Protein AF-A0A952Z0N5-F1 (afdb_monomer)

Mean predicted aligned error: 20.58 Å

Secondary structure (DSSP, 8-state):
-------HHHHHHHHHHHHHHHHHHHHH-TT---------S--TTS----S--------------SS-HHHHHHHHHHHHTT----HHHHHHHHHHHHHHHHHHHHHT-

pLDDT: mean 71.97, std 16.41, range [36.62, 93.31]

Foldseek 3Di:
DDDPPQPPVNVVVVVVVVVVVVVCVVVVPPDPPDDDDDDDDDPVPDPDPPDDPPDPPPPPPVVPPPDDVLLVVLVVVCVVVVHDDDPVVSVVVSVVVVVVVVVVVVVVD

Sequence (109 aa):
MHSADKSELELENEKILEKFNFLIEKYHQPDSVVNEVHGLIDIDNIPVLTETVRLRSRNVQPEFGELSPLRLLLDAALHDAHIDLNYADRQALVQALENRIVVQEKDTS

Radius of gyration: 27.65 Å; Cα contacts (8 Å, |Δi|>4): 13; chains: 1; bounding box: 66×47×59 Å

Solvent-accessible surface area (backbone atoms only — not comparable to full-atom values): 7223 Å² total; per-residue (Å²): 138,81,82,77,82,71,50,71,68,54,55,51,50,51,53,49,51,52,54,50,52,51,51,48,59,64,66,73,46,92,74,80,87,70,91,80,89,81,92,81,77,91,64,88,77,62,86,70,82,85,67,84,77,78,70,73,81,69,73,77,63,71,84,61,71,95,49,54,71,63,49,54,52,48,54,52,52,32,57,75,68,72,52,92,70,56,71,68,58,51,51,51,50,45,52,52,52,54,53,48,54,59,49,53,60,63,79,74,112

Structure (mmCIF, N/CA/C/O backbone):
data_AF-A0A952Z0N5-F1
#
_entry.id   AF-A0A952Z0N5-F1
#
loop_
_atom_site.group_PDB
_atom_site.id
_atom_site.type_symbol
_atom_site.label_atom_id
_atom_site.label_alt_id
_atom_site.label_comp_id
_atom_site.label_asym_id
_atom_site.label_entity_id
_atom_site.label_seq_id
_atom_site.pdbx_PDB_ins_code
_atom_site.Cartn_x
_atom_site.Cartn_y
_atom_site.Cartn_z
_atom_site.occupancy
_atom_site.B_iso_or_equiv
_atom_site.auth_seq_id
_atom_site.auth_comp_id
_atom_site.auth_asym_id
_atom_site.auth_atom_id
_atom_site.pdbx_PDB_model_num
ATOM 1 N N . MET A 1 1 ? -48.782 20.582 29.277 1.00 36.62 1 MET A N 1
ATOM 2 C CA . MET A 1 1 ? -47.881 19.448 29.566 1.00 36.62 1 MET A CA 1
ATOM 3 C C . MET A 1 1 ?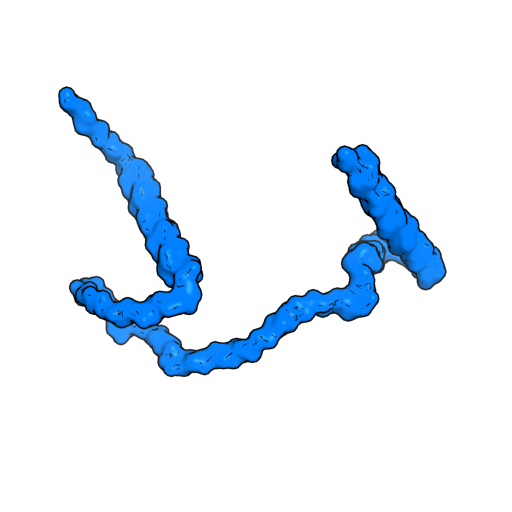 -48.010 18.480 28.402 1.00 36.62 1 MET A C 1
ATOM 5 O O . MET A 1 1 ? -49.063 17.879 28.266 1.00 36.62 1 MET A O 1
ATOM 9 N N . HIS A 1 2 ? -47.057 18.465 27.471 1.00 42.16 2 HIS A N 1
ATOM 10 C CA . HIS A 1 2 ? -47.082 17.559 26.317 1.00 42.16 2 HIS A CA 1
ATOM 11 C C . HIS A 1 2 ? -46.103 16.424 26.607 1.00 42.16 2 HIS A C 1
ATOM 13 O O . HIS A 1 2 ? -44.896 16.629 26.520 1.00 42.16 2 HIS A O 1
ATOM 19 N N . SER A 1 3 ? -46.622 15.263 27.015 1.00 53.00 3 SER A N 1
ATOM 20 C CA . SER A 1 3 ? -45.855 14.020 26.926 1.00 53.00 3 SER A CA 1
ATOM 21 C C . SER A 1 3 ? -45.685 13.718 25.446 1.00 53.00 3 SER A C 1
ATOM 23 O O . SER A 1 3 ? -46.671 13.489 24.751 1.00 53.00 3 SER A O 1
ATOM 25 N N . ALA A 1 4 ? -44.452 13.799 24.956 1.00 58.75 4 ALA A N 1
ATOM 26 C CA . ALA A 1 4 ? -44.120 13.282 23.643 1.00 58.75 4 ALA A CA 1
ATOM 27 C C . ALA A 1 4 ? -44.174 11.754 23.737 1.00 58.75 4 ALA A C 1
ATOM 29 O O . ALA A 1 4 ? -43.346 11.155 24.425 1.00 58.75 4 ALA A O 1
ATOM 30 N N . ASP A 1 5 ? -45.167 11.145 23.089 1.00 66.75 5 ASP A N 1
ATOM 31 C CA . ASP A 1 5 ? -45.105 9.732 22.727 1.00 66.75 5 ASP A CA 1
ATOM 32 C C . ASP A 1 5 ? -43.879 9.575 21.826 1.00 66.75 5 ASP A C 1
ATOM 34 O O . ASP A 1 5 ? -43.917 9.907 20.639 1.00 66.75 5 ASP A O 1
ATOM 38 N N . LYS A 1 6 ? -42.754 9.171 22.426 1.00 65.12 6 LYS A N 1
ATOM 39 C CA . LYS A 1 6 ? -41.547 8.816 21.683 1.00 65.12 6 LYS A CA 1
ATOM 40 C C . LYS A 1 6 ? -41.934 7.718 20.701 1.00 65.12 6 LYS A C 1
ATOM 42 O O . LYS A 1 6 ? -42.542 6.720 21.096 1.00 65.12 6 LYS A O 1
ATOM 47 N N . SER A 1 7 ? -41.599 7.917 19.432 1.00 78.69 7 SER A N 1
ATOM 48 C CA . SER A 1 7 ? -41.845 6.912 18.398 1.00 78.69 7 SER A CA 1
ATOM 49 C C . SER A 1 7 ? -41.167 5.598 18.798 1.00 78.69 7 SER A C 1
ATOM 51 O O . SER A 1 7 ? -40.092 5.608 19.396 1.00 78.69 7 SER A O 1
ATOM 53 N N . GLU A 1 8 ? -41.762 4.456 18.457 1.00 80.06 8 GLU A N 1
ATOM 54 C CA . GLU A 1 8 ? -41.179 3.129 18.716 1.00 80.06 8 GLU A CA 1
ATOM 55 C C . GLU A 1 8 ? -39.733 3.030 18.193 1.00 80.06 8 GLU A C 1
ATOM 57 O O . GLU A 1 8 ? -38.860 2.468 18.853 1.00 80.06 8 GLU A O 1
ATOM 62 N N . LEU A 1 9 ? -39.456 3.706 17.073 1.00 77.88 9 LEU A N 1
ATOM 63 C CA . LEU A 1 9 ? -38.121 3.841 16.489 1.00 77.88 9 LEU A CA 1
ATOM 64 C C . LEU A 1 9 ? -37.160 4.670 17.353 1.00 77.88 9 LEU A C 1
ATOM 66 O O . LEU A 1 9 ? -35.971 4.371 17.408 1.00 77.88 9 LEU A O 1
ATOM 70 N N . GLU A 1 10 ? -37.645 5.707 18.035 1.00 86.12 10 GLU A N 1
ATOM 71 C CA . GLU A 1 10 ? -36.824 6.515 18.947 1.00 86.12 10 GLU A CA 1
ATOM 72 C C . GLU A 1 10 ? -36.464 5.721 20.203 1.00 86.12 10 GLU A C 1
ATOM 74 O O . GLU A 1 10 ? -35.335 5.813 20.680 1.00 86.12 10 GLU A O 1
ATOM 79 N N . LEU A 1 11 ? -37.391 4.893 20.695 1.00 85.00 11 LEU A N 1
ATOM 80 C CA . LEU A 1 11 ? -37.168 4.020 21.848 1.00 85.00 11 LEU A CA 1
ATOM 81 C C . LEU A 1 11 ? -36.188 2.887 21.513 1.00 85.00 11 LEU A C 1
ATOM 83 O O . LEU A 1 11 ? -35.309 2.563 22.315 1.00 85.00 11 LEU A O 1
ATOM 87 N N . GLU A 1 12 ? -36.294 2.307 20.317 1.00 87.06 12 GLU A N 1
ATOM 88 C CA . GLU A 1 12 ? -35.330 1.321 19.827 1.00 87.06 12 GLU A CA 1
ATOM 89 C C . GLU A 1 12 ? -33.939 1.939 19.637 1.00 87.06 12 GLU A C 1
ATOM 91 O O . GLU A 1 12 ? -32.943 1.365 20.085 1.00 87.06 12 GLU A O 1
ATOM 96 N N . ASN A 1 13 ? -33.863 3.138 19.055 1.00 87.25 13 ASN A N 1
ATOM 97 C CA . ASN A 1 13 ? -32.600 3.841 18.855 1.00 87.25 13 ASN A CA 1
ATOM 98 C C . ASN A 1 13 ? -31.933 4.213 20.193 1.00 87.25 13 ASN A C 1
ATOM 100 O O . ASN A 1 13 ? -30.728 4.022 20.354 1.00 87.25 13 ASN A O 1
ATOM 104 N N . GLU A 1 14 ? -32.710 4.654 21.188 1.00 91.75 14 GLU A N 1
ATOM 105 C CA . GLU A 1 14 ? -32.229 4.923 22.553 1.00 91.75 14 GLU A CA 1
ATOM 106 C C . GLU A 1 14 ? -31.647 3.652 23.201 1.00 91.75 14 GLU A C 1
ATOM 108 O O . GLU A 1 14 ? -30.551 3.685 23.762 1.00 91.75 14 GLU A O 1
ATOM 113 N N . LYS A 1 15 ? -32.300 2.499 23.005 1.00 87.50 15 LYS A N 1
ATOM 114 C CA . LYS A 1 15 ? -31.793 1.181 23.433 1.00 87.50 15 LYS A CA 1
ATOM 115 C C . LYS A 1 15 ? -30.496 0.772 22.732 1.00 87.50 15 LYS A C 1
ATOM 117 O O . LYS A 1 15 ? -29.643 0.120 23.336 1.00 87.50 15 LYS A O 1
ATOM 122 N N . ILE A 1 16 ? -30.355 1.086 21.445 1.00 89.44 16 ILE A N 1
ATOM 123 C CA . ILE A 1 16 ? -29.146 0.776 20.668 1.00 89.44 16 ILE A CA 1
ATOM 124 C C . ILE A 1 16 ? -27.975 1.637 21.154 1.00 89.44 16 ILE A C 1
ATOM 126 O O . ILE A 1 16 ? -26.883 1.112 21.374 1.00 89.44 16 ILE A O 1
ATOM 130 N N . LEU A 1 17 ? -28.213 2.930 21.383 1.00 91.44 17 LEU A N 1
A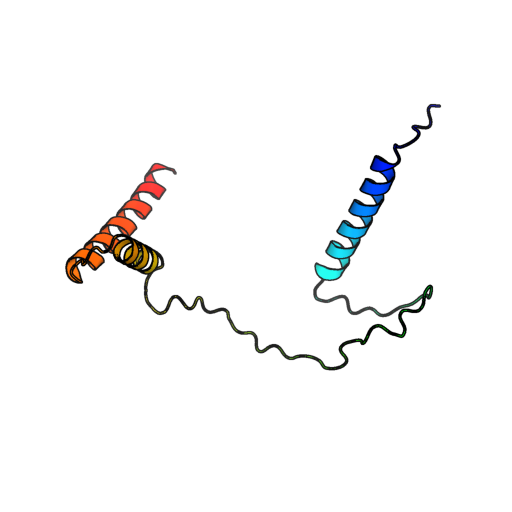TOM 131 C CA . LEU A 1 17 ? -27.229 3.867 21.930 1.00 91.44 17 LEU A CA 1
ATOM 132 C C . LEU A 1 17 ? -26.760 3.455 23.330 1.00 91.44 17 LEU A C 1
ATOM 134 O O . LEU A 1 17 ? -25.561 3.484 23.606 1.00 91.44 17 LEU A O 1
ATOM 138 N N . GLU A 1 18 ? -27.675 3.009 24.189 1.00 90.31 18 GLU A N 1
ATOM 139 C CA . GLU A 1 18 ? -27.344 2.505 25.526 1.00 90.31 18 GLU A CA 1
ATOM 140 C C . GLU A 1 18 ? -26.418 1.278 25.459 1.00 90.31 18 GLU A C 1
ATOM 142 O O . GLU A 1 18 ? -25.370 1.243 26.108 1.00 90.31 18 GLU A O 1
ATOM 147 N N . LYS A 1 19 ? -26.737 0.304 24.596 1.00 89.69 19 LYS A N 1
ATOM 148 C CA . LYS A 1 19 ? -25.887 -0.879 24.372 1.00 89.69 19 LYS A CA 1
ATOM 149 C C . LYS A 1 19 ? -24.516 -0.514 23.807 1.00 89.69 19 LYS A C 1
ATOM 151 O O . LYS A 1 19 ? -23.517 -1.124 24.186 1.00 89.69 19 LYS A O 1
ATOM 156 N N . PHE A 1 20 ? -24.468 0.452 22.894 1.00 89.81 20 PHE A N 1
ATOM 157 C CA . PHE A 1 20 ? -23.221 0.910 22.291 1.00 89.81 20 PHE A CA 1
ATOM 158 C C . PHE A 1 20 ? -22.315 1.587 23.325 1.00 89.81 20 PHE A C 1
ATOM 160 O O . PHE A 1 20 ? -21.140 1.237 23.430 1.00 89.81 20 PHE A O 1
ATOM 167 N N . ASN A 1 21 ? -22.873 2.476 24.148 1.00 85.88 21 ASN A N 1
ATOM 168 C CA . ASN A 1 21 ? -22.132 3.140 25.220 1.00 85.88 21 ASN A CA 1
ATOM 169 C C . ASN A 1 21 ? -21.622 2.143 26.267 1.00 85.88 21 ASN A C 1
ATOM 171 O O . ASN A 1 21 ? -20.462 2.231 26.663 1.00 85.88 21 ASN A O 1
ATOM 175 N N . PHE A 1 22 ? -22.433 1.148 26.639 1.00 87.31 22 PHE A N 1
ATOM 176 C CA . PHE A 1 22 ? -22.010 0.073 27.541 1.00 87.31 22 PHE A CA 1
ATOM 177 C C . PHE A 1 22 ? -20.813 -0.715 26.989 1.00 87.31 22 PHE A C 1
ATOM 179 O O . PHE A 1 22 ? -19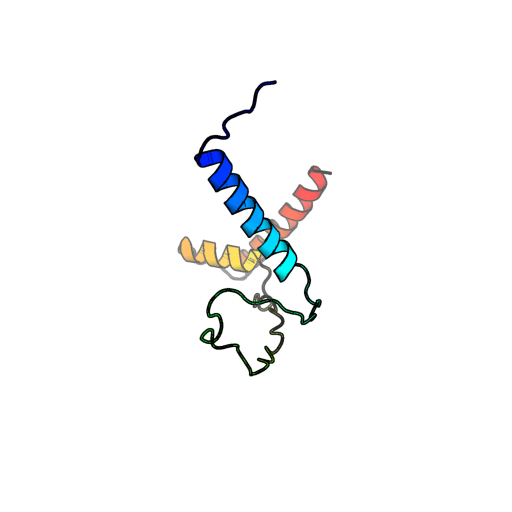.872 -1.022 27.719 1.00 87.31 22 PHE A O 1
ATOM 186 N N . LEU A 1 23 ? -20.823 -1.041 25.693 1.00 83.38 23 LEU A N 1
ATOM 187 C CA . LEU A 1 23 ? -19.707 -1.742 25.054 1.00 83.38 23 LEU A CA 1
ATOM 188 C C . LEU A 1 23 ? -18.444 -0.877 25.017 1.00 83.38 23 LEU A C 1
ATOM 190 O O . LEU A 1 23 ? -17.357 -1.389 25.282 1.00 83.38 23 LEU A O 1
ATOM 194 N N . ILE A 1 24 ? -18.573 0.422 24.738 1.00 83.31 24 ILE A N 1
ATOM 195 C CA . ILE A 1 24 ? -17.435 1.343 24.802 1.00 83.31 24 ILE A CA 1
ATOM 196 C C . ILE A 1 24 ? -16.872 1.380 26.219 1.00 83.31 24 ILE A C 1
ATOM 198 O O . ILE A 1 24 ? -15.681 1.153 26.392 1.00 83.31 24 ILE A O 1
ATOM 202 N N . GLU A 1 25 ? -17.700 1.597 27.235 1.00 81.75 25 GLU A N 1
ATOM 203 C CA . GLU A 1 25 ? -17.237 1.669 28.622 1.00 81.75 25 GLU A CA 1
ATOM 204 C C . GLU A 1 25 ? -16.545 0.368 29.062 1.00 81.75 25 GLU A C 1
ATOM 206 O O . GLU A 1 25 ? -15.450 0.403 29.626 1.00 81.75 25 GLU A O 1
ATOM 211 N N . LYS A 1 26 ? -17.126 -0.783 28.703 1.00 81.81 26 LYS A N 1
ATOM 212 C CA . LYS A 1 26 ? -16.612 -2.110 29.059 1.00 81.81 26 LYS A CA 1
ATOM 213 C C . LYS A 1 26 ? -15.255 -2.440 28.433 1.00 81.81 26 LYS A C 1
ATOM 215 O O . LYS A 1 26 ? -14.462 -3.133 29.063 1.00 81.81 26 LYS A O 1
ATOM 220 N N . TYR A 1 27 ? -14.997 -2.002 27.201 1.00 75.81 27 TYR A N 1
ATOM 221 C CA . TYR A 1 27 ? -13.787 -2.387 26.457 1.00 75.81 27 TYR A CA 1
ATOM 222 C C . TYR A 1 27 ? -12.763 -1.256 26.297 1.00 75.81 27 TYR A C 1
ATOM 224 O O . TYR A 1 27 ? -11.627 -1.516 25.905 1.00 75.81 27 TYR A O 1
ATOM 232 N N . HIS A 1 28 ? -13.127 -0.015 26.623 1.00 69.94 28 HIS A N 1
ATOM 233 C CA . HIS A 1 28 ? -12.216 1.132 26.627 1.00 69.94 28 HIS A CA 1
ATOM 234 C C . HIS A 1 28 ? -11.450 1.274 27.957 1.00 69.94 28 HIS A C 1
ATOM 236 O O . HIS A 1 28 ? -10.490 2.040 28.035 1.00 69.94 28 HIS A O 1
ATOM 242 N N . GLN A 1 29 ? -11.821 0.526 29.002 1.00 61.03 29 GLN A N 1
ATOM 243 C CA . GLN A 1 29 ? -11.008 0.381 30.210 1.00 61.03 29 GLN A CA 1
ATOM 244 C C . GLN A 1 29 ? -10.206 -0.927 30.147 1.00 61.03 29 GLN A C 1
ATOM 246 O O . GLN A 1 29 ? -10.762 -1.988 30.422 1.00 61.03 29 GLN A O 1
ATOM 251 N N . PRO A 1 30 ? -8.903 -0.888 29.810 1.00 55.59 30 PRO A N 1
ATOM 252 C CA . PRO A 1 30 ? -8.095 -2.101 29.717 1.00 55.59 30 PRO A CA 1
ATOM 253 C C . PRO A 1 30 ? -7.841 -2.800 31.068 1.00 55.59 30 PRO A C 1
ATOM 255 O O . PRO A 1 30 ? -7.373 -3.931 31.045 1.00 55.59 30 PRO A O 1
ATOM 258 N N . ASP A 1 31 ? -8.171 -2.183 32.218 1.00 52.66 31 ASP A N 1
ATOM 259 C CA . ASP A 1 31 ? -7.717 -2.654 33.542 1.00 52.66 31 ASP A CA 1
ATOM 260 C C . ASP A 1 31 ? -8.768 -2.717 34.678 1.00 52.66 31 ASP A C 1
ATOM 262 O O . ASP A 1 31 ? -8.398 -2.973 35.824 1.00 52.66 31 ASP A O 1
ATOM 266 N N . SER A 1 32 ? -10.077 -2.552 34.437 1.00 46.88 32 SER A N 1
ATOM 267 C CA . SER A 1 32 ? -11.060 -2.684 35.536 1.00 46.88 32 SER A CA 1
ATOM 268 C C . SER A 1 32 ? -11.557 -4.122 35.695 1.00 46.88 32 SER A C 1
ATOM 270 O O . SER A 1 32 ? -12.675 -4.494 35.339 1.00 46.88 32 SER A O 1
ATOM 272 N N . VAL A 1 33 ? -10.680 -4.960 36.241 1.00 56.81 33 VAL A N 1
ATOM 273 C CA . VAL A 1 33 ? -11.022 -6.268 36.807 1.00 56.81 33 VAL A CA 1
ATOM 274 C C . VAL A 1 33 ? -11.708 -6.025 38.156 1.00 56.81 33 VAL A C 1
ATOM 276 O O . VAL A 1 33 ? -11.064 -6.070 39.199 1.00 56.81 33 VAL A O 1
ATOM 279 N N . VAL A 1 34 ? -13.010 -5.727 38.164 1.00 44.03 34 VAL A N 1
ATOM 280 C CA . VAL A 1 34 ? -13.790 -5.688 39.414 1.00 44.03 34 VAL A CA 1
ATOM 281 C C . VAL A 1 34 ? -15.100 -6.447 39.240 1.00 44.03 34 VAL A C 1
ATOM 283 O O . VAL A 1 34 ? -16.124 -5.948 38.788 1.00 44.03 34 VAL A O 1
ATOM 286 N N . ASN A 1 35 ? -14.975 -7.727 39.570 1.00 57.41 35 ASN A N 1
ATOM 287 C CA . ASN A 1 35 ? -15.920 -8.542 40.318 1.00 57.41 35 ASN A CA 1
ATOM 288 C C . ASN A 1 35 ? -16.967 -7.705 41.092 1.00 57.41 35 ASN A C 1
ATOM 290 O O . ASN A 1 35 ? -16.562 -6.926 41.945 1.00 57.41 35 ASN A O 1
ATOM 294 N N . GLU A 1 36 ? -18.265 -7.872 40.798 1.00 48.16 36 GLU A N 1
ATOM 295 C CA . GLU A 1 36 ? -19.391 -8.037 41.752 1.00 48.16 36 GLU A CA 1
ATOM 296 C C . GLU A 1 36 ? -20.762 -7.756 41.078 1.00 48.16 36 GLU A C 1
ATOM 298 O O . GLU A 1 36 ? -21.087 -6.634 40.711 1.00 48.16 36 GLU A O 1
ATOM 303 N N . VAL A 1 37 ? -21.464 -8.825 40.671 1.00 56.88 37 VAL A N 1
ATOM 304 C CA . VAL A 1 37 ? -22.703 -9.419 41.245 1.00 56.88 37 VAL A CA 1
ATOM 305 C C . VAL A 1 37 ? -24.001 -8.710 40.824 1.00 56.88 37 VAL A C 1
ATOM 307 O O . VAL A 1 37 ? -24.191 -7.540 41.120 1.00 56.88 37 VAL A O 1
ATOM 310 N N . HIS A 1 38 ? -24.933 -9.452 40.213 1.00 41.19 38 HIS A N 1
ATOM 311 C CA . HIS A 1 38 ? -26.317 -9.693 40.681 1.00 41.19 38 HIS A CA 1
ATOM 312 C C . HIS A 1 38 ? -27.142 -10.306 39.545 1.00 41.19 38 HIS A C 1
ATOM 314 O O . HIS A 1 38 ? -27.245 -9.766 38.447 1.00 41.19 38 HIS A O 1
ATOM 320 N N . GLY A 1 39 ? -27.658 -11.503 39.819 1.00 46.69 39 GLY A N 1
ATOM 321 C CA . GLY A 1 39 ? -28.258 -12.380 38.832 1.00 46.69 39 GLY A CA 1
ATOM 322 C C . GLY A 1 39 ? -29.510 -11.813 38.180 1.00 46.69 39 GLY A C 1
ATOM 323 O O . GLY A 1 39 ? -30.386 -11.270 38.845 1.00 46.69 39 GLY A O 1
ATOM 324 N N . LEU A 1 40 ? -29.609 -12.060 36.879 1.00 47.84 40 LEU A N 1
ATOM 325 C CA . LEU A 1 40 ? -30.823 -12.538 36.236 1.00 47.84 40 LEU A CA 1
ATOM 326 C C . LEU A 1 40 ? -30.445 -13.084 34.856 1.00 47.84 40 LEU A C 1
ATOM 328 O O . LEU A 1 40 ? -29.879 -12.369 34.037 1.00 47.84 40 LEU A O 1
ATOM 332 N N . ILE A 1 41 ? -30.851 -14.339 34.633 1.00 45.53 41 ILE A N 1
ATOM 333 C CA . ILE A 1 41 ? -30.875 -15.085 33.365 1.00 45.53 41 ILE A CA 1
ATOM 334 C C . ILE A 1 41 ? -29.586 -15.858 33.055 1.00 45.53 41 ILE A C 1
ATOM 336 O O . ILE A 1 41 ? -28.738 -15.366 32.331 1.00 45.53 41 ILE A O 1
ATOM 340 N N . ASP A 1 42 ? -29.495 -17.087 33.580 1.00 51.19 42 ASP A N 1
ATOM 341 C CA . ASP A 1 42 ? -28.880 -18.265 32.932 1.00 51.19 42 ASP A CA 1
ATOM 342 C C . ASP A 1 42 ? -27.665 -17.978 32.020 1.00 51.19 42 ASP A C 1
ATOM 344 O O . ASP A 1 42 ? -27.646 -18.272 30.826 1.00 51.19 42 ASP A O 1
ATOM 348 N N . ILE A 1 43 ? -26.648 -17.339 32.604 1.00 54.00 43 ILE A N 1
ATOM 349 C CA . ILE A 1 43 ? -25.341 -17.054 31.986 1.00 54.00 43 ILE A CA 1
ATOM 350 C C . ILE A 1 43 ? -24.384 -18.245 32.215 1.00 54.00 43 ILE A C 1
ATOM 352 O O . ILE A 1 43 ? -23.281 -18.278 31.672 1.00 54.00 43 ILE A O 1
ATOM 356 N N . ASP A 1 44 ? -24.820 -19.260 32.972 1.00 53.12 44 ASP A N 1
ATOM 357 C CA . ASP A 1 44 ? -24.019 -20.402 33.442 1.00 53.12 44 ASP A CA 1
ATOM 358 C C . ASP A 1 44 ? -23.541 -21.344 32.324 1.00 53.12 44 ASP A C 1
ATOM 360 O O . ASP A 1 44 ? -22.775 -22.272 32.579 1.00 53.12 44 ASP A O 1
ATOM 364 N N . ASN A 1 45 ? -23.934 -21.090 31.074 1.00 56.50 45 ASN A N 1
ATOM 365 C CA . ASN A 1 45 ? -23.507 -21.861 29.909 1.00 56.50 45 ASN A CA 1
ATOM 366 C C . ASN A 1 45 ? -22.655 -21.072 28.907 1.00 56.50 45 ASN A C 1
ATOM 368 O O . ASN A 1 45 ? -22.403 -21.566 27.807 1.00 56.50 45 ASN A O 1
ATOM 372 N N . ILE A 1 46 ? -22.192 -19.865 29.249 1.00 57.78 46 ILE A N 1
ATOM 373 C CA . ILE A 1 46 ? -21.153 -19.210 28.448 1.00 57.78 46 ILE A CA 1
ATOM 374 C C . ILE A 1 46 ? -19.812 -19.829 28.857 1.00 57.78 46 ILE A C 1
ATOM 376 O O . ILE A 1 46 ? -19.363 -19.580 29.978 1.00 57.78 46 ILE A O 1
ATOM 380 N N . PRO A 1 47 ? -19.144 -20.625 27.997 1.00 58.41 47 PRO A N 1
ATOM 381 C CA . PRO A 1 47 ? -17.805 -21.104 28.295 1.00 58.41 47 PRO A CA 1
ATOM 382 C C . PRO A 1 47 ? -16.885 -19.893 28.442 1.00 58.41 47 PRO A C 1
ATOM 384 O O . PRO A 1 47 ? -16.547 -19.212 27.472 1.00 58.41 47 PRO A O 1
ATOM 387 N N . VAL A 1 48 ? -16.519 -19.594 29.683 1.00 64.25 48 VAL A N 1
ATOM 388 C CA . VAL A 1 48 ? -15.563 -18.540 29.995 1.00 64.25 48 VAL A CA 1
ATOM 389 C C . VAL A 1 48 ? -14.181 -19.091 29.676 1.00 64.25 48 VAL A C 1
ATOM 391 O O . VAL A 1 48 ? -13.845 -20.205 30.076 1.00 64.25 48 VAL A O 1
ATOM 394 N N . LEU A 1 49 ? -13.380 -18.332 28.930 1.00 60.38 49 LEU A N 1
ATOM 395 C CA . LEU A 1 49 ? -12.014 -18.719 28.598 1.00 60.38 49 LEU A CA 1
ATOM 396 C C . LEU A 1 49 ? -11.178 -18.715 29.893 1.00 60.38 49 LEU A C 1
ATOM 398 O O . LEU A 1 49 ? -10.729 -17.667 30.348 1.00 60.38 49 LEU A O 1
ATOM 402 N N . THR A 1 50 ? -11.027 -19.878 30.531 1.00 66.38 50 THR A N 1
ATOM 403 C CA . THR A 1 50 ? -10.303 -20.043 31.807 1.00 66.38 50 THR A CA 1
ATOM 404 C C . THR A 1 50 ? -8.787 -20.030 31.639 1.00 66.38 50 THR A C 1
ATOM 406 O O . THR A 1 50 ? -8.055 -19.866 32.614 1.00 66.38 50 THR A O 1
ATOM 409 N N . GLU A 1 51 ? -8.299 -20.168 30.408 1.00 71.19 51 GLU A N 1
ATOM 410 C CA . GLU A 1 51 ? -6.879 -20.106 30.096 1.00 71.19 51 GLU A CA 1
ATOM 411 C C . GLU A 1 51 ? -6.478 -18.694 29.676 1.00 71.19 51 GLU A C 1
ATOM 413 O O . GLU A 1 51 ? -6.992 -18.118 28.715 1.00 71.19 51 GLU A O 1
ATOM 418 N N . THR A 1 52 ? -5.507 -18.130 30.391 1.00 65.25 52 THR A N 1
ATOM 419 C CA . THR A 1 52 ? -4.893 -16.860 30.016 1.00 65.25 52 THR A CA 1
ATOM 420 C C . THR A 1 52 ? -4.047 -17.086 28.765 1.00 65.25 52 THR A C 1
ATOM 422 O O . THR A 1 52 ? -2.908 -17.556 28.835 1.00 65.25 52 THR A O 1
ATOM 425 N N . VAL A 1 53 ? -4.595 -16.757 27.596 1.00 61.62 53 VAL A N 1
ATOM 426 C CA . VAL A 1 53 ? -3.838 -16.780 26.344 1.00 61.62 53 VAL A CA 1
ATOM 427 C C . VAL A 1 53 ? -2.816 -15.649 26.397 1.00 61.62 53 VAL A C 1
ATOM 429 O O . VAL A 1 53 ? -3.120 -14.484 26.144 1.00 61.62 53 VAL A O 1
ATOM 432 N N . ARG A 1 54 ? -1.567 -15.990 26.729 1.00 57.59 54 ARG A N 1
ATOM 433 C CA . ARG A 1 54 ? -0.420 -15.109 26.498 1.00 57.59 54 ARG A CA 1
ATOM 434 C C . ARG A 1 54 ? -0.197 -15.014 24.997 1.00 57.59 54 ARG A C 1
ATOM 436 O O . ARG A 1 54 ? 0.610 -15.748 24.425 1.00 57.59 54 ARG A O 1
ATOM 443 N N . LEU A 1 55 ? -0.916 -14.094 24.363 1.00 58.94 55 LEU A N 1
ATOM 444 C CA . LEU A 1 55 ? -0.555 -13.623 23.040 1.00 58.94 55 LEU A CA 1
ATOM 445 C C . LEU A 1 55 ? 0.864 -13.080 23.172 1.00 58.94 55 LEU A C 1
ATOM 447 O O . LEU A 1 55 ? 1.107 -12.104 23.884 1.00 58.94 55 LEU A O 1
ATOM 451 N N . ARG A 1 56 ? 1.834 -13.746 22.534 1.00 60.62 56 ARG A N 1
ATOM 452 C CA . ARG A 1 56 ? 3.114 -13.089 22.282 1.00 60.62 56 ARG A CA 1
ATOM 453 C C . ARG A 1 56 ? 2.731 -11.811 21.569 1.00 60.62 56 ARG A C 1
ATOM 455 O O . ARG A 1 56 ? 2.060 -11.901 20.543 1.00 60.62 56 ARG A O 1
ATOM 462 N N . SER A 1 57 ? 3.088 -10.667 22.149 1.00 58.25 57 SER A N 1
ATOM 463 C CA . SER A 1 57 ? 2.966 -9.388 21.473 1.00 58.25 57 SER A CA 1
ATOM 464 C C . SER A 1 57 ? 3.776 -9.540 20.197 1.00 58.25 57 SER A C 1
ATOM 466 O O . SER A 1 57 ? 5.004 -9.435 20.193 1.00 58.25 57 SER A O 1
ATOM 468 N N . ARG A 1 58 ? 3.104 -9.949 19.119 1.00 51.66 58 ARG A N 1
ATOM 469 C CA . ARG A 1 58 ? 3.642 -9.832 17.788 1.00 51.66 58 ARG A CA 1
ATOM 470 C C . ARG A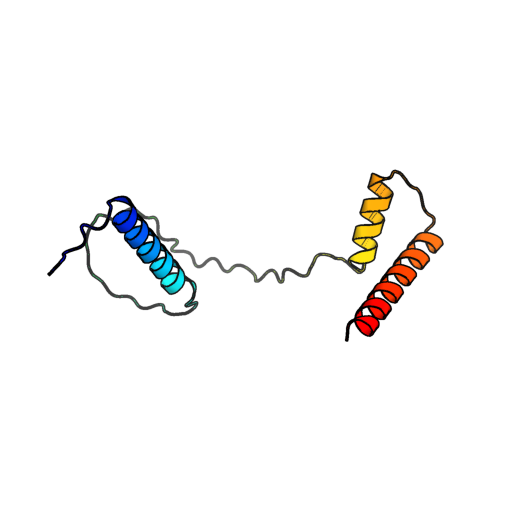 1 58 ? 3.588 -8.335 17.638 1.00 51.66 58 ARG A C 1
ATOM 472 O O . ARG A 1 58 ? 2.538 -7.786 17.326 1.00 51.66 58 ARG A O 1
ATOM 479 N N . ASN A 1 59 ? 4.703 -7.683 17.973 1.00 57.69 59 ASN A N 1
ATOM 480 C CA . ASN A 1 59 ? 5.041 -6.434 17.334 1.00 57.69 59 ASN A CA 1
ATOM 481 C C . ASN A 1 59 ? 4.686 -6.696 15.883 1.00 57.69 59 ASN A C 1
ATOM 483 O O . ASN A 1 59 ? 5.316 -7.542 15.239 1.00 57.69 59 ASN A O 1
ATOM 487 N N . VAL A 1 60 ? 3.600 -6.085 15.422 1.00 54.09 60 VAL A N 1
ATOM 488 C CA . VAL A 1 60 ? 3.295 -6.004 14.009 1.00 54.09 60 VAL A CA 1
ATOM 489 C C . VAL A 1 60 ? 4.373 -5.053 13.516 1.00 54.09 60 VAL A C 1
ATOM 491 O O . VAL A 1 60 ? 4.138 -3.869 13.314 1.00 54.09 60 VAL A O 1
ATOM 494 N N . GLN A 1 61 ? 5.618 -5.548 13.477 1.00 53.38 61 GLN A N 1
ATOM 495 C CA . GLN A 1 61 ? 6.632 -4.980 12.631 1.00 53.38 61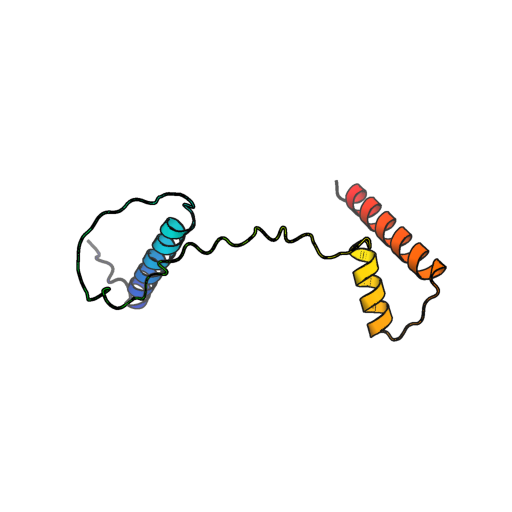 GLN A CA 1
ATOM 496 C C . GLN A 1 61 ? 5.925 -4.928 11.292 1.00 53.38 61 GLN A C 1
ATOM 498 O O . GLN A 1 61 ? 5.424 -5.969 10.847 1.00 53.38 61 GLN A O 1
ATOM 503 N N . PRO A 1 62 ? 5.767 -3.734 10.712 1.00 53.69 62 PRO A N 1
ATOM 504 C CA . PRO A 1 62 ? 5.311 -3.665 9.351 1.00 53.69 62 PRO A CA 1
ATOM 505 C C . PRO A 1 62 ? 6.257 -4.586 8.585 1.00 53.69 62 PRO A C 1
ATOM 507 O O . PRO A 1 62 ? 7.457 -4.324 8.544 1.00 53.69 62 PRO A O 1
ATOM 510 N N . GLU A 1 63 ? 5.758 -5.691 8.033 1.00 54.91 63 GLU A N 1
ATOM 511 C CA . GLU A 1 63 ? 6.547 -6.592 7.182 1.00 54.91 63 GLU A CA 1
ATOM 512 C C . GLU A 1 63 ? 6.878 -5.907 5.837 1.00 54.91 63 GLU A C 1
ATOM 514 O O . GLU A 1 63 ? 7.069 -6.553 4.814 1.00 54.91 63 GLU A O 1
ATOM 519 N N . PHE A 1 64 ? 6.979 -4.573 5.825 1.00 55.00 64 PHE A N 1
ATOM 520 C CA . PHE A 1 64 ? 7.691 -3.812 4.816 1.00 55.00 64 PHE A CA 1
ATOM 521 C C . PHE A 1 64 ? 9.182 -4.047 5.065 1.00 55.00 64 PHE A C 1
ATOM 523 O O . PHE A 1 64 ? 9.886 -3.220 5.643 1.00 55.00 64 PHE A O 1
ATOM 530 N N . GLY A 1 65 ? 9.643 -5.249 4.721 1.00 50.50 65 GLY A N 1
ATOM 531 C CA . GLY A 1 65 ? 11.050 -5.605 4.791 1.00 50.50 65 GLY A CA 1
ATOM 532 C C . GLY A 1 65 ? 11.844 -4.628 3.939 1.00 50.50 65 GLY A C 1
ATOM 533 O O . GLY A 1 65 ? 11.650 -4.625 2.736 1.00 50.50 65 GLY A O 1
ATOM 534 N N . GLU A 1 66 ? 12.673 -3.795 4.574 1.00 61.59 66 GLU A N 1
ATOM 535 C CA . GLU A 1 66 ? 13.705 -2.889 4.022 1.00 61.59 66 GLU A CA 1
ATOM 536 C C . GLU A 1 66 ? 13.314 -1.904 2.896 1.00 61.59 66 GLU A C 1
ATOM 538 O O . GLU A 1 66 ? 14.034 -0.936 2.653 1.00 61.59 66 GLU A O 1
ATOM 543 N N . LEU A 1 67 ? 12.189 -2.096 2.212 1.00 62.25 67 LEU A N 1
ATOM 544 C CA . LEU A 1 67 ? 11.747 -1.322 1.065 1.00 62.25 67 LEU A CA 1
ATOM 545 C C . LEU A 1 67 ? 10.787 -0.234 1.537 1.00 62.25 67 LEU A C 1
ATOM 547 O O . LEU A 1 67 ? 9.831 -0.501 2.269 1.00 62.25 67 LEU A O 1
ATOM 551 N N . SER A 1 68 ? 11.027 1.003 1.093 1.00 77.50 68 SER A N 1
ATOM 552 C CA . SER A 1 68 ? 10.112 2.105 1.374 1.00 77.50 68 SER A CA 1
ATOM 553 C C . SER A 1 68 ? 8.711 1.771 0.831 1.00 77.50 68 SER A C 1
ATOM 555 O O . SER A 1 68 ? 8.598 1.145 -0.229 1.00 77.50 68 SER A O 1
ATOM 557 N N . PRO A 1 69 ? 7.622 2.183 1.508 1.00 82.31 69 PRO A N 1
ATOM 558 C CA . PRO A 1 69 ? 6.256 1.923 1.041 1.00 82.31 69 PRO A CA 1
ATOM 559 C C . PRO A 1 69 ? 6.010 2.378 -0.406 1.00 82.31 69 PRO A C 1
ATOM 561 O O . PRO A 1 69 ? 5.272 1.734 -1.148 1.00 82.31 69 PRO A O 1
ATOM 564 N N . LEU A 1 70 ? 6.683 3.454 -0.831 1.00 86.31 70 LEU A N 1
ATOM 565 C CA . LEU A 1 70 ? 6.648 3.962 -2.204 1.00 86.31 70 LEU A CA 1
ATOM 566 C C . LEU A 1 70 ? 7.250 2.986 -3.212 1.00 86.31 70 LEU A C 1
ATOM 568 O O . LEU A 1 70 ? 6.708 2.829 -4.303 1.00 86.31 70 LEU A O 1
ATOM 572 N N . ARG A 1 71 ? 8.340 2.307 -2.850 1.00 86.06 71 ARG A N 1
ATOM 573 C CA . ARG A 1 71 ? 8.942 1.276 -3.693 1.00 86.06 71 ARG 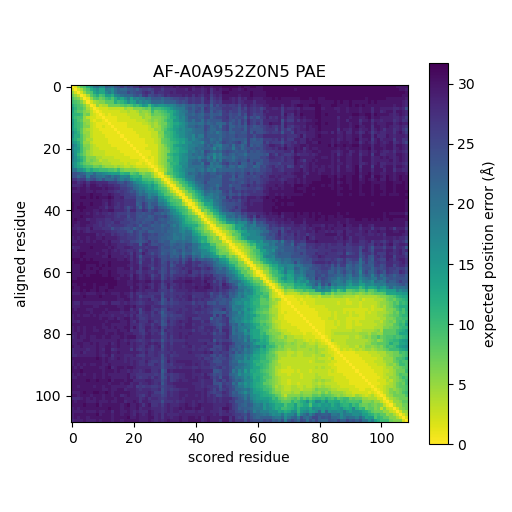A CA 1
ATOM 574 C C . ARG A 1 71 ? 8.014 0.077 -3.845 1.00 86.06 71 ARG A C 1
ATOM 576 O O . ARG A 1 71 ? 7.827 -0.388 -4.961 1.00 86.06 71 ARG A O 1
ATOM 583 N N . LEU A 1 72 ? 7.373 -0.350 -2.756 1.00 87.06 72 LEU A N 1
ATOM 584 C CA . LEU A 1 72 ? 6.392 -1.439 -2.789 1.00 87.06 72 LEU A CA 1
ATOM 585 C C . LEU A 1 72 ? 5.203 -1.107 -3.704 1.00 87.06 72 LEU A C 1
ATOM 587 O O . LEU A 1 72 ? 4.804 -1.923 -4.532 1.00 87.06 72 LEU A O 1
ATOM 591 N N . LEU A 1 73 ? 4.659 0.105 -3.565 1.00 89.12 73 LEU 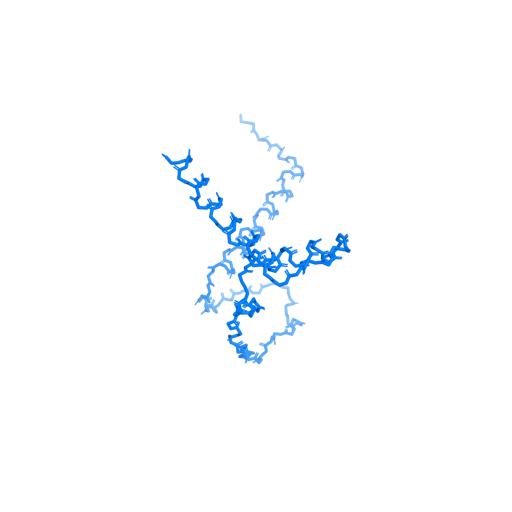A N 1
ATOM 592 C CA . LEU A 1 73 ? 3.546 0.583 -4.382 1.00 89.12 73 LEU A CA 1
ATOM 593 C C . LEU A 1 73 ? 3.938 0.684 -5.861 1.00 89.12 73 LEU A C 1
ATOM 595 O O . LEU A 1 73 ? 3.177 0.260 -6.729 1.00 89.12 73 LEU A O 1
ATOM 599 N N . LEU A 1 74 ? 5.126 1.223 -6.145 1.00 89.50 74 LEU A N 1
ATOM 600 C CA . LEU A 1 74 ? 5.636 1.330 -7.505 1.00 89.50 74 LEU A CA 1
ATOM 601 C C . LEU A 1 74 ? 5.840 -0.052 -8.132 1.00 89.50 74 LEU A C 1
ATOM 603 O O . LEU A 1 74 ? 5.420 -0.264 -9.264 1.00 89.50 74 LEU A O 1
ATOM 607 N N . ASP A 1 75 ? 6.449 -0.992 -7.411 1.00 87.94 75 ASP A N 1
ATOM 608 C CA . ASP A 1 75 ? 6.683 -2.343 -7.921 1.00 87.94 75 ASP A CA 1
ATOM 609 C C . ASP A 1 75 ? 5.362 -3.082 -8.193 1.00 87.94 75 ASP A C 1
ATOM 611 O O . ASP A 1 75 ? 5.242 -3.746 -9.224 1.00 87.94 75 ASP A O 1
ATOM 615 N N . ALA A 1 76 ? 4.346 -2.907 -7.340 1.00 88.81 76 ALA A N 1
ATOM 616 C CA . ALA A 1 76 ? 3.004 -3.438 -7.582 1.00 88.81 76 ALA A CA 1
ATOM 617 C C . ALA A 1 76 ? 2.348 -2.819 -8.830 1.00 88.81 76 ALA A C 1
ATOM 619 O O . ALA A 1 76 ? 1.790 -3.544 -9.651 1.00 88.81 76 ALA A O 1
ATOM 620 N N . ALA A 1 77 ? 2.454 -1.499 -9.009 1.00 90.88 77 ALA A N 1
ATOM 621 C CA . ALA A 1 77 ? 1.900 -0.805 -10.172 1.00 90.88 77 ALA A CA 1
ATOM 622 C C . ALA A 1 77 ? 2.615 -1.182 -11.481 1.00 90.88 77 ALA A C 1
ATOM 624 O O . ALA A 1 77 ? 1.968 -1.369 -12.509 1.00 90.88 77 ALA A O 1
ATOM 625 N N . LEU A 1 78 ? 3.944 -1.327 -11.453 1.00 90.56 78 LEU A N 1
ATOM 626 C CA . LEU A 1 78 ? 4.727 -1.781 -12.607 1.00 90.56 78 LEU A CA 1
ATOM 627 C C . LEU A 1 78 ? 4.377 -3.220 -12.988 1.00 90.56 78 LEU A C 1
ATOM 629 O O . LEU A 1 78 ? 4.261 -3.528 -14.174 1.00 90.56 78 LEU A O 1
ATOM 633 N N . HIS A 1 79 ? 4.178 -4.080 -11.989 1.00 91.56 79 HIS A N 1
ATOM 634 C CA . HIS A 1 79 ? 3.733 -5.449 -12.204 1.00 91.56 79 HIS A CA 1
ATOM 635 C C . HIS A 1 79 ? 2.328 -5.499 -12.827 1.00 91.56 79 HIS A C 1
ATOM 637 O O . HIS A 1 79 ? 2.133 -6.213 -13.808 1.00 91.56 79 HIS A O 1
ATOM 643 N N . ASP A 1 80 ? 1.372 -4.728 -12.300 1.00 93.31 80 ASP A N 1
ATOM 644 C CA . ASP A 1 80 ? -0.004 -4.649 -12.819 1.00 93.31 80 ASP A CA 1
ATOM 645 C C . ASP A 1 80 ? -0.058 -4.101 -14.256 1.00 93.31 80 ASP A C 1
ATOM 647 O O . ASP A 1 80 ? -0.790 -4.605 -15.105 1.00 93.31 80 ASP A O 1
ATOM 651 N N . ALA A 1 81 ? 0.794 -3.123 -14.569 1.00 91.88 81 ALA A N 1
ATOM 652 C CA . AL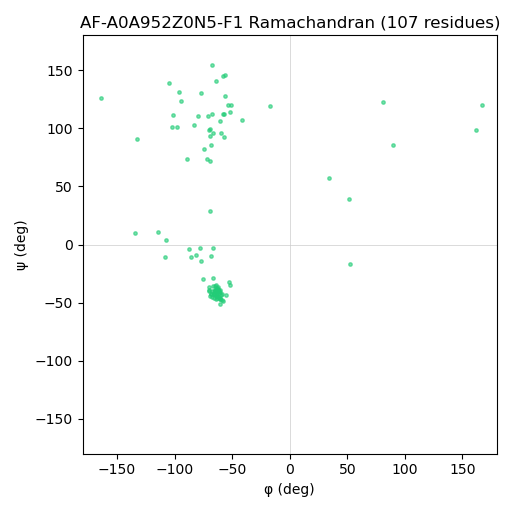A A 1 81 ? 0.913 -2.559 -15.910 1.00 91.88 81 ALA A CA 1
ATOM 653 C C . ALA A 1 81 ? 1.724 -3.433 -16.890 1.00 91.88 81 ALA A C 1
ATOM 655 O O . ALA A 1 81 ? 1.857 -3.062 -18.058 1.00 91.88 81 ALA A O 1
ATOM 656 N N . HIS A 1 82 ? 2.286 -4.560 -16.437 1.00 89.62 82 HIS A N 1
ATOM 657 C CA . HIS A 1 82 ? 3.219 -5.396 -17.202 1.00 89.62 82 HIS A CA 1
ATOM 658 C C . HIS A 1 82 ? 4.403 -4.611 -17.798 1.00 89.62 82 HIS A C 1
ATOM 660 O O . HIS A 1 82 ? 4.836 -4.859 -18.926 1.00 89.62 82 HIS A O 1
ATOM 666 N N . ILE A 1 83 ? 4.932 -3.647 -17.038 1.00 89.88 83 ILE A N 1
ATOM 667 C CA . ILE A 1 83 ? 6.069 -2.820 -17.448 1.00 89.88 83 ILE A CA 1
ATOM 668 C C . ILE A 1 83 ? 7.340 -3.334 -16.773 1.00 89.88 83 ILE A C 1
ATOM 670 O O . ILE A 1 83 ? 7.554 -3.155 -15.571 1.00 89.88 83 ILE A O 1
ATOM 674 N N . ASP A 1 84 ? 8.235 -3.900 -17.580 1.00 89.00 84 ASP A N 1
ATOM 675 C CA . ASP A 1 84 ? 9.570 -4.278 -17.133 1.00 89.00 84 ASP A CA 1
ATOM 676 C C . ASP A 1 84 ? 10.514 -3.080 -17.177 1.00 89.00 84 ASP A C 1
ATOM 678 O O . ASP A 1 84 ? 11.001 -2.652 -18.222 1.00 89.00 84 ASP A O 1
ATOM 682 N N . LEU A 1 85 ? 10.767 -2.530 -15.994 1.00 86.44 85 LEU A N 1
ATOM 683 C CA . LEU A 1 85 ? 11.650 -1.389 -15.794 1.00 86.44 85 LEU A CA 1
ATOM 684 C C . LEU A 1 85 ? 12.990 -1.845 -15.191 1.00 86.44 85 LEU A C 1
ATOM 686 O O . LEU A 1 85 ? 13.001 -2.694 -14.291 1.00 86.44 85 LEU A O 1
ATOM 690 N N . ASN A 1 86 ? 14.112 -1.281 -15.650 1.00 91.50 86 ASN A N 1
ATOM 691 C CA . ASN A 1 86 ? 15.442 -1.618 -15.132 1.00 91.50 86 ASN A CA 1
ATOM 692 C C . ASN A 1 86 ? 15.607 -1.150 -13.674 1.00 91.50 86 ASN A C 1
ATOM 694 O O . ASN A 1 86 ? 14.984 -0.178 -13.246 1.00 91.50 86 ASN A O 1
ATOM 698 N N . TYR A 1 87 ? 16.485 -1.804 -12.910 1.00 86.88 87 TYR A N 1
ATOM 699 C CA . TYR A 1 87 ? 16.701 -1.502 -11.490 1.00 86.88 87 TYR A CA 1
ATOM 700 C C . TYR A 1 87 ? 17.064 -0.027 -11.246 1.00 86.88 87 TYR A C 1
ATOM 702 O O . TYR A 1 87 ? 16.517 0.607 -10.344 1.00 86.88 87 TYR A O 1
ATOM 710 N N . ALA A 1 88 ? 17.948 0.530 -12.081 1.00 89.69 88 ALA A N 1
ATOM 711 C CA . ALA A 1 88 ? 18.377 1.924 -11.982 1.00 89.69 88 ALA A CA 1
ATOM 712 C C . ALA A 1 88 ? 17.215 2.907 -12.204 1.00 89.69 88 ALA A C 1
ATOM 714 O O . ALA A 1 88 ? 17.064 3.863 -11.445 1.00 89.69 88 ALA A O 1
ATOM 715 N N . ASP A 1 89 ? 16.358 2.632 -13.189 1.00 88.50 89 ASP A N 1
ATOM 716 C CA . ASP A 1 89 ? 15.215 3.485 -13.519 1.00 88.50 89 ASP A CA 1
ATOM 717 C C . ASP A 1 89 ? 14.141 3.415 -12.428 1.00 88.50 89 ASP A C 1
ATOM 719 O O . ASP A 1 89 ? 13.587 4.442 -12.032 1.00 88.50 89 ASP A O 1
ATOM 723 N N . ARG A 1 90 ? 13.900 2.220 -11.864 1.00 88.06 90 ARG A N 1
ATOM 724 C CA . ARG A 1 90 ? 12.986 2.049 -10.723 1.00 88.06 90 ARG A CA 1
ATOM 725 C C . ARG A 1 90 ? 13.463 2.856 -9.523 1.00 88.06 90 ARG A C 1
ATOM 727 O O . ARG A 1 90 ? 12.672 3.559 -8.903 1.00 88.06 90 ARG A O 1
ATOM 734 N N . GLN A 1 91 ? 14.757 2.788 -9.213 1.00 89.12 91 GLN A N 1
ATOM 735 C CA . GLN A 1 91 ? 15.331 3.523 -8.089 1.00 89.12 91 GLN A CA 1
ATOM 736 C C . GLN A 1 91 ? 15.274 5.041 -8.306 1.00 89.12 91 GLN A C 1
ATOM 738 O O . GLN A 1 91 ? 14.907 5.770 -7.383 1.00 89.12 91 GLN A O 1
ATOM 743 N N . ALA A 1 92 ? 15.579 5.517 -9.515 1.00 90.44 92 ALA A N 1
ATOM 744 C CA . ALA A 1 92 ? 15.466 6.932 -9.859 1.00 90.44 92 ALA A CA 1
ATOM 745 C C . ALA A 1 92 ? 14.021 7.437 -9.720 1.00 90.44 92 ALA A C 1
ATOM 747 O O . ALA A 1 92 ? 13.794 8.537 -9.215 1.00 90.44 92 ALA A O 1
ATOM 748 N N . LEU A 1 93 ? 13.040 6.619 -10.111 1.00 89.38 93 LEU A N 1
ATOM 749 C CA . LEU A 1 93 ? 11.628 6.970 -10.011 1.00 89.38 93 LEU A CA 1
ATOM 750 C C . LEU A 1 93 ? 11.153 7.051 -8.554 1.00 89.38 93 LEU A C 1
ATOM 752 O O . LEU A 1 93 ? 10.473 8.010 -8.196 1.00 89.38 93 LEU A O 1
ATOM 756 N N . VAL A 1 94 ? 11.558 6.104 -7.701 1.00 90.25 94 VAL A N 1
ATOM 757 C CA . VAL A 1 94 ? 11.275 6.160 -6.254 1.00 90.25 94 VAL A CA 1
ATOM 758 C C . VAL A 1 94 ? 11.857 7.435 -5.642 1.00 90.25 94 VAL A C 1
ATOM 760 O O . VAL A 1 94 ? 11.134 8.171 -4.977 1.00 90.25 94 VAL A O 1
ATOM 763 N N . GLN A 1 95 ? 13.120 7.758 -5.936 1.00 87.88 95 GLN A N 1
ATOM 764 C CA . GLN A 1 95 ? 13.760 8.975 -5.423 1.00 87.88 95 GLN A CA 1
ATOM 765 C C . GLN A 1 95 ? 13.084 10.256 -5.928 1.00 87.88 95 GLN A C 1
ATOM 767 O O . GLN A 1 95 ? 12.923 11.219 -5.177 1.00 87.88 95 GLN A O 1
ATOM 772 N N . ALA A 1 96 ? 12.663 10.290 -7.194 1.00 90.19 96 ALA A N 1
ATOM 773 C CA . ALA A 1 96 ? 11.927 11.423 -7.745 1.00 90.19 96 ALA A CA 1
ATOM 774 C C . ALA A 1 96 ? 10.565 11.613 -7.055 1.00 90.19 96 ALA A C 1
ATOM 776 O O . ALA A 1 96 ? 10.172 12.749 -6.779 1.00 90.19 96 ALA A O 1
ATOM 777 N N . LEU A 1 97 ? 9.862 10.517 -6.749 1.00 87.62 97 LEU A N 1
ATOM 778 C CA . LEU A 1 97 ? 8.587 10.539 -6.029 1.00 87.62 97 LEU A CA 1
ATOM 779 C C . LEU A 1 97 ? 8.759 11.001 -4.579 1.00 87.62 97 LEU A C 1
ATOM 781 O O . LEU A 1 97 ? 8.016 11.875 -4.135 1.00 87.62 97 LEU A O 1
ATOM 785 N N . GLU A 1 98 ? 9.765 10.482 -3.875 1.00 87.00 98 GLU A N 1
ATOM 786 C CA . GLU A 1 98 ? 10.111 10.904 -2.512 1.00 87.00 98 GLU A CA 1
ATOM 787 C C . GLU A 1 98 ? 10.416 12.409 -2.461 1.00 87.00 98 GLU A C 1
ATOM 789 O O . GLU A 1 98 ? 9.821 13.142 -1.669 1.00 87.00 98 GLU A O 1
ATOM 794 N N . ASN A 1 99 ? 11.259 12.902 -3.374 1.00 85.19 99 ASN A N 1
ATOM 795 C CA . ASN A 1 99 ? 11.584 14.325 -3.465 1.00 85.19 99 ASN A CA 1
ATOM 796 C C . ASN A 1 99 ? 10.355 15.187 -3.773 1.00 85.19 99 ASN A C 1
ATOM 798 O O . ASN A 1 99 ? 10.201 16.266 -3.204 1.00 85.19 99 ASN A O 1
ATOM 802 N N . ARG A 1 100 ? 9.464 14.726 -4.657 1.00 83.88 100 ARG A N 1
ATOM 803 C CA . ARG A 1 100 ? 8.247 15.469 -5.003 1.00 83.88 100 ARG A CA 1
ATOM 804 C C . ARG A 1 100 ? 7.295 15.591 -3.818 1.00 83.88 100 ARG A C 1
ATOM 806 O O . ARG A 1 100 ? 6.755 16.673 -3.616 1.00 83.88 100 ARG A O 1
ATOM 813 N N . ILE A 1 101 ? 7.096 14.521 -3.052 1.00 81.88 101 ILE A N 1
ATOM 814 C CA . ILE A 1 101 ? 6.222 14.545 -1.870 1.00 81.88 101 ILE A CA 1
ATOM 815 C C . ILE A 1 101 ? 6.765 15.546 -0.843 1.00 81.88 101 ILE A C 1
ATOM 817 O O . ILE A 1 101 ? 6.022 16.404 -0.376 1.00 81.88 101 ILE A O 1
ATOM 821 N N . VAL A 1 102 ? 8.076 15.526 -0.584 1.00 74.00 102 VAL A N 1
ATOM 822 C CA . VAL A 1 102 ? 8.732 16.475 0.335 1.00 74.00 102 VAL A CA 1
ATOM 823 C C . VAL A 1 102 ? 8.614 17.927 -0.144 1.00 74.00 102 VAL A C 1
ATOM 825 O O . VAL A 1 102 ? 8.481 18.841 0.669 1.00 74.00 102 VAL A O 1
ATOM 828 N N . VAL A 1 103 ? 8.674 18.166 -1.456 1.00 74.25 103 VAL A N 1
ATOM 829 C CA . VAL A 1 103 ? 8.463 19.506 -2.027 1.00 74.25 103 VAL A CA 1
ATOM 830 C C . VAL A 1 103 ? 7.005 19.944 -1.869 1.00 74.25 103 VAL A C 1
ATOM 832 O O . VAL A 1 103 ? 6.761 21.071 -1.454 1.00 74.25 103 VAL A O 1
ATOM 835 N N . GLN A 1 104 ? 6.040 19.053 -2.108 1.00 63.72 104 GLN A N 1
ATOM 836 C CA . GLN A 1 104 ? 4.616 19.375 -1.980 1.00 63.72 104 GLN A CA 1
ATOM 837 C C . GLN A 1 104 ? 4.200 19.719 -0.546 1.00 63.72 104 GLN A C 1
ATOM 839 O O . GLN A 1 104 ? 3.377 20.610 -0.370 1.00 63.72 104 GLN A O 1
ATOM 844 N N . GLU A 1 105 ? 4.788 19.087 0.473 1.00 60.81 105 GLU A N 1
ATOM 845 C CA . GLU A 1 105 ? 4.499 19.438 1.873 1.00 60.81 105 GLU A CA 1
ATOM 846 C C . GLU A 1 105 ? 4.988 20.848 2.251 1.00 60.81 105 GLU A C 1
ATOM 848 O O . GLU A 1 105 ? 4.373 21.512 3.089 1.00 60.81 105 GLU A O 1
ATOM 853 N N . LYS A 1 106 ? 6.055 21.338 1.603 1.00 58.91 106 LYS A N 1
ATOM 854 C CA . LYS A 1 106 ? 6.582 22.697 1.818 1.00 58.91 106 LYS A CA 1
ATOM 855 C C . LYS A 1 106 ? 5.739 23.786 1.165 1.00 58.91 106 LYS A C 1
ATOM 857 O O . LYS A 1 106 ? 5.707 24.890 1.690 1.00 58.91 106 LYS A O 1
ATOM 862 N N . ASP A 1 107 ? 5.067 23.483 0.059 1.00 57.50 107 ASP A N 1
ATOM 863 C CA . ASP A 1 107 ? 4.223 24.449 -0.655 1.00 57.50 107 ASP A CA 1
ATOM 864 C C . ASP A 1 107 ? 2.821 24.599 -0.026 1.00 57.50 107 ASP A C 1
ATOM 866 O O . ASP A 1 107 ? 2.061 25.490 -0.405 1.00 57.50 107 ASP A O 1
ATOM 870 N N . THR A 1 108 ? 2.463 23.737 0.934 1.00 55.34 108 THR A N 1
ATOM 871 C CA . THR A 1 108 ? 1.164 23.753 1.636 1.00 55.34 108 THR A CA 1
ATOM 872 C C . THR A 1 108 ? 1.220 24.251 3.089 1.00 55.34 108 THR A C 1
ATOM 874 O O . THR A 1 108 ? 0.191 24.210 3.764 1.00 55.34 108 THR A O 1
ATOM 877 N N . SER A 1 109 ? 2.385 24.702 3.575 1.00 50.03 109 SER A N 1
ATOM 878 C C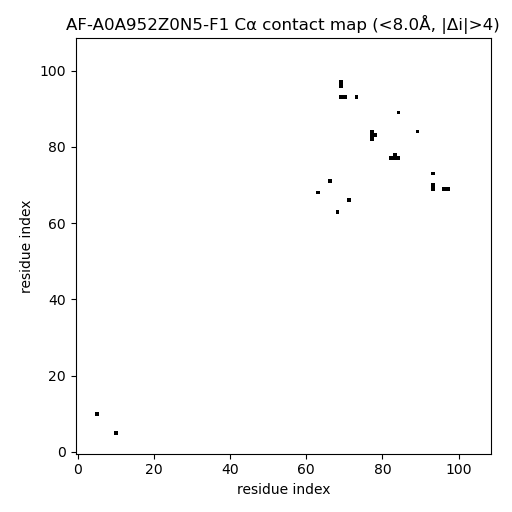A . SER A 1 109 ? 2.567 25.333 4.901 1.00 50.03 109 SER A CA 1
ATOM 879 C C . SER A 1 109 ? 2.767 26.840 4.783 1.00 50.03 109 SER A C 1
ATOM 881 O O . SER A 1 109 ? 2.267 27.561 5.673 1.00 50.03 109 SER A O 1
#